Protein AF-A0A2J7YNJ6-F1 (afdb_monomer)

Foldseek 3Di:
DDDPDDPVNVVVCVPVDPLVVQLVVQQVCVLVVPDPVRSCVVVVPPDPVVCCVRHDHDPVSVVVVVCVVDPVNVVVD

Structure (mmCIF, N/CA/C/O backbone):
data_AF-A0A2J7YNJ6-F1
#
_entry.id   AF-A0A2J7YNJ6-F1
#
loop_
_atom_site.group_PDB
_atom_site.id
_atom_site.type_symbol
_atom_site.label_atom_id
_atom_site.label_alt_id
_atom_site.label_comp_id
_atom_site.label_asym_id
_atom_site.label_entity_id
_atom_site.label_seq_id
_atom_site.pdbx_PDB_ins_code
_atom_site.Cartn_x
_atom_site.Cartn_y
_atom_site.Cartn_z
_atom_site.occupancy
_atom_site.B_iso_or_equiv
_atom_site.auth_seq_id
_atom_site.auth_comp_id
_atom_site.auth_asym_id
_atom_site.auth_atom_id
_atom_site.pdbx_PDB_model_num
ATOM 1 N N . MET A 1 1 ? 10.467 10.284 -36.299 1.00 66.38 1 MET A N 1
ATOM 2 C CA . MET A 1 1 ? 9.856 10.466 -34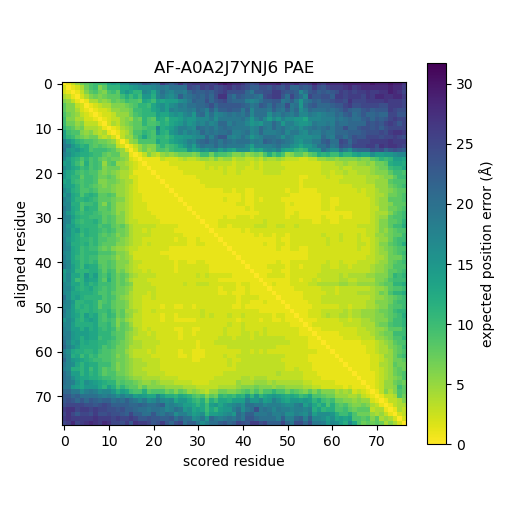.967 1.00 66.38 1 MET A CA 1
ATOM 3 C C . MET A 1 1 ? 10.999 10.702 -34.001 1.00 66.38 1 MET A C 1
ATOM 5 O O . MET A 1 1 ? 11.762 9.774 -33.772 1.00 66.38 1 MET A O 1
ATOM 9 N N . ALA A 1 2 ? 11.220 11.951 -33.588 1.00 64.75 2 ALA A N 1
ATOM 10 C CA . ALA A 1 2 ? 12.276 12.264 -32.626 1.00 64.75 2 ALA A CA 1
ATOM 11 C C . ALA A 1 2 ? 11.904 11.676 -31.249 1.00 64.75 2 ALA A C 1
ATOM 13 O O . ALA A 1 2 ? 10.708 11.610 -30.944 1.00 64.75 2 ALA A O 1
ATOM 14 N N . PRO A 1 3 ? 12.876 11.202 -30.452 1.00 72.75 3 PRO A N 1
ATOM 15 C CA . PRO A 1 3 ? 12.608 10.730 -29.098 1.00 72.75 3 PRO A CA 1
ATOM 16 C C . PRO A 1 3 ? 12.018 11.858 -28.235 1.00 72.75 3 PRO A C 1
ATOM 18 O O . PRO A 1 3 ? 12.370 13.021 -28.403 1.00 72.75 3 PRO A O 1
ATOM 21 N N . LEU A 1 4 ? 11.099 11.498 -27.330 1.00 75.69 4 LEU A N 1
ATOM 22 C CA . LEU A 1 4 ? 10.396 12.434 -26.435 1.00 75.69 4 LEU A CA 1
ATOM 23 C C . LEU A 1 4 ? 11.290 13.014 -25.322 1.00 75.69 4 LEU A C 1
ATOM 25 O O . LEU A 1 4 ? 10.846 13.914 -24.621 1.00 75.69 4 LEU A O 1
ATOM 29 N N . ALA A 1 5 ? 12.507 12.493 -25.157 1.00 73.56 5 ALA A N 1
ATOM 30 C CA . ALA A 1 5 ? 13.490 12.948 -24.181 1.00 73.56 5 ALA A CA 1
ATOM 31 C C . ALA A 1 5 ? 14.894 12.915 -24.804 1.00 73.56 5 ALA A C 1
ATOM 33 O O . ALA A 1 5 ? 15.235 11.956 -25.513 1.00 73.56 5 ALA A O 1
ATOM 34 N N . 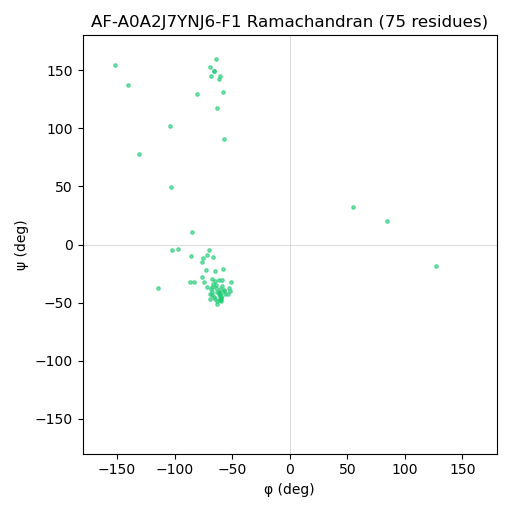SER A 1 6 ? 15.676 13.965 -24.554 1.00 77.50 6 SER A N 1
ATOM 35 C CA . SER A 1 6 ? 17.108 14.044 -24.846 1.00 77.50 6 SER A CA 1
ATOM 36 C C . SER A 1 6 ? 17.884 13.107 -23.908 1.00 77.50 6 SER A C 1
ATOM 38 O O . SER A 1 6 ? 17.422 12.850 -22.798 1.00 77.50 6 SER A O 1
ATOM 40 N N . PRO A 1 7 ? 19.062 12.591 -24.299 1.00 71.50 7 PRO A N 1
ATOM 41 C CA . PRO A 1 7 ? 19.942 11.859 -23.386 1.00 71.50 7 PRO A CA 1
ATOM 42 C C . PRO A 1 7 ? 20.250 12.632 -22.094 1.00 71.50 7 PRO A C 1
ATOM 44 O O . PRO A 1 7 ? 20.245 12.029 -21.026 1.00 71.50 7 PRO A O 1
ATOM 47 N N . ASP A 1 8 ? 20.412 13.956 -22.184 1.00 72.94 8 ASP A N 1
ATOM 48 C CA . ASP A 1 8 ? 20.659 14.829 -21.027 1.00 72.94 8 ASP A CA 1
ATOM 49 C C . ASP A 1 8 ? 19.464 14.850 -20.048 1.00 72.94 8 ASP A C 1
ATOM 51 O O . ASP A 1 8 ? 19.654 14.832 -18.835 1.00 72.94 8 ASP A O 1
ATOM 55 N N . ASP A 1 9 ? 18.223 14.761 -20.557 1.00 70.44 9 ASP A N 1
ATOM 56 C CA . ASP A 1 9 ? 17.012 14.687 -19.719 1.00 70.44 9 ASP A CA 1
ATOM 57 C C . ASP A 1 9 ? 16.966 13.393 -18.886 1.00 70.44 9 ASP A C 1
ATOM 59 O O . ASP A 1 9 ? 16.244 13.319 -17.894 1.00 70.44 9 ASP A O 1
ATOM 63 N N . ILE A 1 10 ? 17.682 12.344 -19.310 1.00 67.88 10 ILE A N 1
ATOM 64 C CA . ILE A 1 10 ? 17.758 11.058 -18.608 1.00 67.88 10 ILE A CA 1
ATOM 65 C C . ILE A 1 10 ? 18.858 11.081 -17.539 1.00 67.88 10 ILE A C 1
ATOM 67 O O . ILE A 1 10 ? 18.684 10.444 -16.500 1.00 67.88 10 ILE A O 1
ATOM 71 N N . GLU A 1 11 ? 19.952 11.815 -17.759 1.00 68.00 11 GLU A N 1
ATOM 72 C CA . GLU A 1 11 ? 21.013 12.027 -16.759 1.00 68.00 11 GLU A CA 1
ATOM 73 C C . GLU A 1 11 ? 20.504 12.878 -15.580 1.00 68.00 11 GLU A C 1
ATOM 75 O O . GLU A 1 11 ? 20.762 12.549 -14.422 1.00 68.00 11 GLU A O 1
ATOM 80 N N . ASP A 1 12 ? 19.642 13.868 -15.836 1.00 65.75 12 ASP A N 1
ATOM 81 C CA . ASP A 1 12 ? 18.966 14.649 -14.783 1.00 65.75 12 ASP A CA 1
ATOM 82 C C . ASP A 1 12 ? 17.961 13.824 -13.937 1.00 65.75 12 ASP A C 1
ATOM 84 O O . ASP A 1 12 ? 17.502 14.269 -12.877 1.00 65.75 12 ASP A O 1
ATOM 88 N N . LEU A 1 13 ? 17.622 12.592 -14.349 1.00 67.62 13 LEU A N 1
ATOM 89 C CA . LEU A 1 13 ? 16.812 11.646 -13.564 1.00 67.62 13 LEU A CA 1
ATOM 90 C C . LEU A 1 13 ? 17.636 10.829 -12.563 1.00 67.62 13 LEU A C 1
ATOM 92 O O . LEU A 1 13 ? 17.094 9.872 -11.994 1.00 67.62 13 LEU A O 1
ATOM 96 N N . ASP A 1 14 ? 18.902 11.168 -12.318 1.00 62.34 14 ASP A N 1
ATOM 97 C CA . ASP A 1 14 ? 19.756 10.513 -11.326 1.00 62.34 14 ASP A CA 1
ATOM 98 C C . ASP A 1 14 ? 19.116 10.562 -9.921 1.00 62.34 14 ASP A C 1
ATOM 100 O O . ASP A 1 14 ? 19.244 11.500 -9.136 1.00 62.34 14 ASP A O 1
ATOM 104 N N . GLY A 1 15 ? 18.334 9.522 -9.607 1.00 62.84 15 GLY A N 1
ATOM 105 C CA . GLY A 1 15 ? 17.530 9.398 -8.385 1.00 62.84 15 GLY A CA 1
ATOM 106 C C . GLY A 1 15 ? 16.039 9.092 -8.599 1.00 62.84 15 GLY A C 1
ATOM 107 O O . GLY A 1 15 ? 15.397 8.579 -7.673 1.00 62.84 15 GLY A O 1
ATOM 108 N N . TRP A 1 16 ? 15.502 9.319 -9.801 1.00 70.56 16 TRP A N 1
ATOM 109 C CA . TRP A 1 16 ? 14.129 9.030 -10.250 1.00 70.56 16 TRP A CA 1
ATOM 110 C C . TRP A 1 16 ? 14.068 7.782 -11.133 1.00 70.56 16 TRP A C 1
ATOM 112 O O . TRP A 1 16 ? 13.474 7.751 -12.209 1.00 70.56 16 TRP A O 1
ATOM 122 N N . THR A 1 17 ? 14.678 6.699 -10.660 1.00 86.69 17 THR A N 1
ATOM 123 C CA . THR A 1 17 ? 14.639 5.426 -11.380 1.00 86.69 17 THR A CA 1
ATOM 124 C C . THR A 1 17 ? 13.213 4.866 -11.426 1.00 86.69 17 THR A C 1
ATOM 126 O O . THR A 1 17 ? 12.434 5.012 -10.477 1.00 86.69 17 THR A O 1
ATOM 129 N N . LEU A 1 18 ? 12.876 4.123 -12.489 1.00 86.56 18 LEU A N 1
ATOM 130 C CA . LEU A 1 18 ? 11.612 3.371 -12.576 1.00 86.56 18 LEU A CA 1
ATOM 131 C C . LEU A 1 18 ? 11.370 2.490 -11.341 1.00 86.56 18 LEU A C 1
ATOM 133 O O . LEU A 1 18 ? 10.228 2.284 -10.929 1.00 86.56 18 LEU A O 1
ATOM 137 N N . HIS A 1 19 ? 12.446 1.984 -10.732 1.00 88.56 19 HIS A N 1
ATOM 138 C CA . HIS A 1 19 ? 12.379 1.226 -9.489 1.00 88.56 19 HIS A CA 1
ATOM 139 C C . HIS A 1 19 ? 11.769 2.050 -8.347 1.00 88.56 19 HIS A C 1
ATOM 141 O O . HIS A 1 19 ? 10.863 1.569 -7.663 1.00 88.56 19 HIS A O 1
ATOM 147 N N . ARG A 1 20 ? 12.215 3.300 -8.175 1.00 89.38 20 ARG A N 1
ATOM 148 C CA . ARG A 1 20 ? 11.710 4.212 -7.145 1.00 89.38 20 ARG A CA 1
ATOM 149 C C . ARG A 1 20 ? 10.265 4.619 -7.407 1.00 89.38 20 ARG A C 1
ATOM 151 O O . ARG A 1 20 ? 9.458 4.557 -6.489 1.00 89.38 20 ARG A O 1
ATOM 158 N N . LEU A 1 21 ? 9.915 4.937 -8.654 1.00 92.25 21 LEU A N 1
ATOM 159 C CA . LEU A 1 21 ? 8.531 5.262 -9.021 1.00 92.25 21 LEU A CA 1
ATOM 160 C C . LEU A 1 21 ? 7.580 4.095 -8.740 1.00 92.25 21 LEU A C 1
ATOM 162 O O . LEU A 1 21 ? 6.521 4.284 -8.145 1.00 92.25 21 LEU A O 1
ATOM 166 N N . ARG A 1 22 ? 7.979 2.870 -9.101 1.00 92.38 22 ARG A N 1
ATOM 167 C CA . ARG A 1 22 ? 7.198 1.664 -8.800 1.00 92.38 22 ARG A CA 1
ATOM 168 C C . ARG A 1 22 ? 7.031 1.455 -7.297 1.00 92.38 22 ARG A C 1
ATOM 170 O O . ARG A 1 22 ? 5.956 1.062 -6.856 1.00 92.38 22 ARG A O 1
ATOM 177 N N . HIS A 1 23 ? 8.086 1.699 -6.525 1.00 94.19 23 HIS A N 1
ATOM 178 C CA . HIS A 1 23 ? 8.051 1.604 -5.069 1.00 94.19 23 HIS A CA 1
ATOM 179 C C . HIS A 1 23 ? 7.078 2.625 -4.462 1.00 94.19 23 HIS A C 1
ATOM 181 O O . HIS A 1 23 ? 6.171 2.247 -3.722 1.00 94.19 23 HIS A O 1
ATOM 187 N N . SER A 1 24 ? 7.202 3.899 -4.838 1.00 94.81 24 SER A N 1
ATOM 188 C CA . SER A 1 24 ? 6.312 4.965 -4.372 1.00 94.81 24 SER A CA 1
ATOM 189 C C . SER A 1 24 ? 4.853 4.695 -4.741 1.00 94.81 24 SER A C 1
ATOM 191 O O . SER A 1 24 ? 3.983 4.788 -3.883 1.00 94.81 24 SER A O 1
ATOM 193 N N . ALA A 1 25 ? 4.582 4.275 -5.980 1.00 95.62 25 ALA A N 1
ATOM 194 C CA . ALA A 1 25 ? 3.225 3.985 -6.438 1.00 95.62 25 ALA A CA 1
ATOM 195 C C . ALA A 1 25 ? 2.573 2.795 -5.713 1.00 95.62 25 ALA A C 1
ATOM 197 O O . ALA A 1 25 ? 1.355 2.767 -5.571 1.00 95.62 25 ALA A O 1
ATOM 198 N N . LEU A 1 26 ? 3.347 1.792 -5.286 1.00 96.81 26 LEU A N 1
ATOM 199 C CA . LEU A 1 26 ? 2.811 0.645 -4.543 1.00 96.81 26 LEU A CA 1
ATOM 200 C C . LEU A 1 26 ? 2.656 0.938 -3.052 1.00 96.81 26 LEU A C 1
ATOM 202 O O . LEU A 1 26 ? 1.730 0.422 -2.429 1.00 96.81 26 LEU A O 1
ATOM 206 N N . THR A 1 27 ? 3.529 1.772 -2.489 1.00 97.38 27 THR A N 1
ATOM 207 C CA . THR A 1 27 ? 3.364 2.267 -1.119 1.00 97.38 27 THR A CA 1
ATOM 208 C C . THR A 1 27 ? 2.134 3.162 -1.006 1.00 97.38 27 THR A C 1
ATOM 210 O O . THR A 1 27 ? 1.322 2.911 -0.126 1.00 97.38 27 THR A O 1
ATOM 213 N N . HIS A 1 28 ? 1.918 4.093 -1.939 1.00 97.00 28 HIS A N 1
ATOM 214 C CA . HIS A 1 28 ? 0.737 4.963 -1.921 1.00 97.00 28 HIS A CA 1
ATOM 215 C C . HIS A 1 28 ? -0.573 4.167 -2.010 1.00 97.00 28 HIS A C 1
ATOM 217 O O . HIS A 1 28 ? -1.455 4.337 -1.176 1.00 97.00 28 HIS A O 1
ATOM 223 N N . ASP A 1 29 ? -0.682 3.217 -2.947 1.00 97.50 29 ASP A N 1
ATOM 224 C CA . ASP A 1 29 ? -1.864 2.348 -3.029 1.00 97.50 29 ASP A CA 1
ATOM 225 C C . ASP A 1 29 ? -2.116 1.584 -1.717 1.00 97.50 29 ASP A C 1
ATOM 227 O O . ASP A 1 29 ? -3.266 1.379 -1.318 1.00 97.50 29 ASP A O 1
ATOM 231 N N . ALA A 1 30 ? -1.050 1.119 -1.055 1.00 97.00 30 ALA A N 1
ATOM 232 C CA . ALA A 1 30 ? -1.161 0.423 0.222 1.00 97.00 30 ALA A CA 1
ATOM 233 C C . ALA A 1 30 ? -1.621 1.364 1.347 1.00 97.00 30 ALA A C 1
ATOM 235 O O . ALA A 1 30 ? -2.431 0.965 2.183 1.00 97.00 30 ALA A O 1
ATOM 236 N N . GLU A 1 31 ? -1.151 2.611 1.350 1.00 97.69 31 GLU A N 1
ATOM 237 C CA . GLU A 1 31 ? -1.584 3.656 2.284 1.00 97.69 31 GLU A CA 1
ATOM 238 C C . GLU A 1 31 ? -3.045 4.063 2.062 1.00 9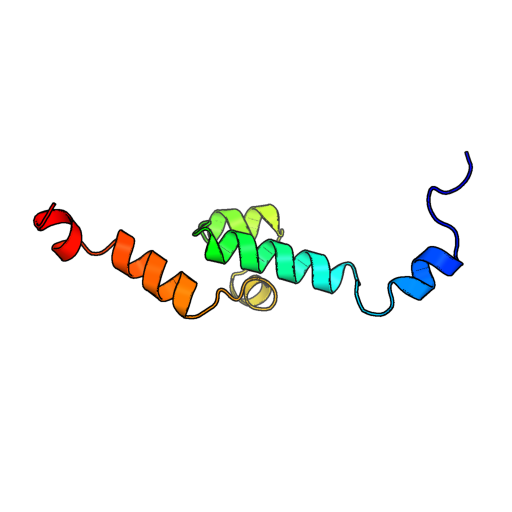7.69 31 GLU A C 1
ATOM 240 O O . GLU A 1 31 ? -3.780 4.273 3.030 1.00 97.69 31 GLU A O 1
ATOM 245 N N . ASP A 1 32 ? -3.515 4.048 0.816 1.00 96.25 32 ASP A N 1
ATOM 246 C CA . ASP A 1 32 ? -4.929 4.231 0.461 1.00 96.25 32 ASP A CA 1
ATOM 247 C C . ASP A 1 32 ? -5.811 3.037 0.876 1.00 96.25 32 ASP A C 1
ATOM 249 O O . ASP A 1 32 ? -7.037 3.076 0.763 1.00 96.25 32 ASP A O 1
ATOM 253 N N . GLY A 1 33 ? -5.209 1.966 1.405 1.00 95.00 33 GLY A N 1
ATOM 254 C CA . GLY A 1 33 ? -5.917 0.787 1.894 1.00 95.00 33 GLY A CA 1
ATOM 255 C C . GLY A 1 33 ? -6.255 -0.227 0.803 1.00 95.00 33 GLY A C 1
ATOM 256 O O . GLY A 1 33 ? -7.140 -1.065 1.010 1.00 95.00 33 GLY A O 1
ATOM 257 N N . THR A 1 34 ? -5.562 -0.184 -0.340 1.00 96.81 34 THR A N 1
ATOM 258 C CA . THR A 1 34 ? -5.695 -1.199 -1.391 1.00 96.81 34 THR A CA 1
ATOM 259 C C . THR A 1 34 ? -5.371 -2.580 -0.829 1.00 96.81 34 THR A C 1
ATOM 261 O O . THR A 1 34 ? -4.354 -2.793 -0.170 1.00 96.81 34 THR A O 1
ATOM 264 N N . SER A 1 35 ? -6.245 -3.549 -1.099 1.00 95.44 35 SER A N 1
ATOM 265 C CA . SER A 1 35 ? -6.078 -4.907 -0.581 1.00 95.44 35 SER A CA 1
ATOM 266 C C . SER A 1 35 ? -4.845 -5.609 -1.164 1.00 95.44 35 SER A C 1
ATOM 268 O O . SER A 1 35 ? -4.477 -5.414 -2.326 1.00 95.44 35 SER A O 1
ATOM 270 N N . THR A 1 36 ? -4.234 -6.503 -0.384 1.00 95.94 36 THR A N 1
ATOM 271 C CA . THR A 1 36 ? -3.067 -7.290 -0.814 1.00 95.94 36 THR A CA 1
ATOM 272 C C . THR A 1 36 ? -3.285 -8.054 -2.132 1.00 95.94 36 THR A C 1
ATOM 274 O O . THR A 1 36 ? -2.390 -8.003 -2.974 1.00 95.94 36 THR A O 1
ATOM 277 N N . PRO A 1 37 ? -4.440 -8.707 -2.395 1.00 97.31 37 PRO A N 1
ATOM 278 C CA . PRO A 1 37 ? -4.688 -9.361 -3.684 1.00 97.31 37 PRO A CA 1
ATOM 279 C C . PRO A 1 37 ? -4.648 -8.393 -4.876 1.00 97.31 37 PRO A C 1
ATOM 281 O O . PRO A 1 37 ? -4.103 -8.730 -5.926 1.00 97.31 37 PRO A O 1
ATOM 284 N N . MET A 1 38 ? -5.174 -7.175 -4.708 1.00 98.06 38 MET A N 1
ATOM 285 C CA . MET A 1 38 ? -5.138 -6.134 -5.742 1.00 98.06 38 MET A CA 1
ATOM 286 C C . MET A 1 38 ? -3.717 -5.620 -5.975 1.00 98.06 38 MET A C 1
ATOM 288 O O . MET A 1 38 ? -3.291 -5.499 -7.124 1.00 98.06 38 MET A O 1
ATOM 292 N N . LEU A 1 39 ? -2.949 -5.407 -4.903 1.00 97.50 39 LEU A N 1
ATOM 293 C CA . LEU A 1 39 ? -1.539 -5.029 -5.005 1.00 97.50 39 LEU A CA 1
ATOM 294 C C . LEU A 1 39 ? -0.715 -6.105 -5.721 1.00 97.50 39 LEU A C 1
ATOM 296 O O . LEU A 1 39 ? 0.088 -5.7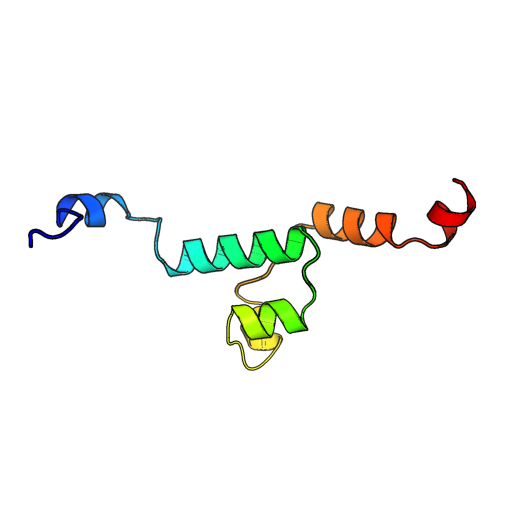71 -6.591 1.00 97.50 39 LEU A O 1
ATOM 300 N N . LEU A 1 40 ? -0.929 -7.391 -5.418 1.00 97.94 40 LEU A N 1
ATOM 301 C CA . LEU A 1 40 ? -0.260 -8.507 -6.100 1.00 97.94 40 LEU A CA 1
ATOM 302 C C . LEU A 1 40 ? -0.583 -8.528 -7.599 1.00 97.94 40 LEU A C 1
ATOM 304 O O . LEU A 1 40 ? 0.336 -8.602 -8.416 1.00 97.94 40 LEU A O 1
ATOM 308 N N . ALA A 1 41 ? -1.861 -8.391 -7.964 1.00 97.44 41 ALA A N 1
ATOM 309 C CA . ALA A 1 41 ? -2.293 -8.371 -9.360 1.00 97.44 41 ALA A CA 1
ATOM 310 C C . ALA A 1 41 ? -1.710 -7.172 -10.130 1.00 97.44 41 ALA A C 1
ATOM 312 O O . ALA A 1 41 ? -1.100 -7.355 -11.185 1.00 97.44 41 ALA A O 1
ATOM 313 N N . ARG A 1 42 ? -1.814 -5.955 -9.573 1.00 95.88 42 ARG A N 1
ATOM 314 C CA . ARG A 1 42 ? -1.284 -4.717 -10.179 1.00 95.88 42 ARG A CA 1
ATOM 315 C C . ARG A 1 42 ? 0.229 -4.782 -10.375 1.00 95.88 42 ARG A C 1
ATOM 317 O O . ARG A 1 42 ? 0.756 -4.382 -11.412 1.00 95.88 42 ARG A O 1
ATOM 324 N N . SER A 1 43 ? 0.939 -5.295 -9.374 1.00 94.81 43 SER A N 1
ATOM 325 C CA . SER A 1 43 ? 2.402 -5.362 -9.370 1.00 94.81 43 SER A CA 1
ATOM 326 C C . SER A 1 43 ? 2.970 -6.605 -10.055 1.00 94.81 43 SER A C 1
ATOM 328 O O . SER A 1 43 ? 4.182 -6.657 -10.272 1.00 94.81 43 SER A O 1
ATOM 330 N N . ARG A 1 44 ? 2.136 -7.590 -10.412 1.00 95.31 44 ARG A N 1
ATOM 331 C CA . ARG A 1 44 ? 2.552 -8.905 -10.931 1.00 95.31 44 ARG A CA 1
ATOM 332 C C . ARG A 1 44 ? 3.529 -9.642 -10.003 1.00 95.31 44 ARG A C 1
ATOM 334 O O . ARG A 1 44 ? 4.397 -10.383 -10.462 1.00 95.31 44 ARG A O 1
ATOM 341 N N . HIS A 1 45 ? 3.399 -9.439 -8.694 1.00 96.62 45 HIS A N 1
ATOM 342 C CA . HIS A 1 45 ? 4.139 -10.204 -7.696 1.00 96.62 45 HIS A CA 1
ATOM 343 C C . HIS A 1 45 ? 3.463 -11.555 -7.459 1.00 96.62 45 HIS A C 1
ATOM 345 O O . HIS A 1 45 ? 2.269 -11.625 -7.189 1.00 96.62 45 HIS A O 1
ATOM 351 N N . ALA A 1 46 ? 4.242 -12.636 -7.522 1.00 96.12 46 ALA A N 1
ATOM 352 C CA . ALA A 1 46 ? 3.740 -13.993 -7.295 1.00 96.12 46 ALA A CA 1
ATOM 353 C C . ALA A 1 46 ? 3.502 -14.308 -5.806 1.00 96.12 46 ALA A C 1
ATOM 355 O O . ALA A 1 46 ? 2.867 -15.302 -5.471 1.00 96.12 46 ALA A O 1
ATOM 356 N N . SER A 1 47 ? 4.043 -13.489 -4.899 1.00 97.06 47 SER A N 1
ATOM 357 C CA . SER A 1 47 ? 3.919 -13.693 -3.456 1.00 97.06 47 SER A CA 1
ATOM 358 C C . SER A 1 47 ? 3.983 -12.382 -2.683 1.00 97.06 47 SER A C 1
ATOM 360 O O . SER A 1 47 ? 4.640 -11.426 -3.109 1.00 97.06 47 SER A O 1
ATOM 362 N N . VAL A 1 48 ? 3.378 -12.382 -1.493 1.00 96.31 48 VAL A N 1
ATOM 363 C CA . VAL A 1 48 ? 3.458 -11.268 -0.534 1.00 96.31 48 VAL A CA 1
ATOM 364 C C . VAL A 1 48 ? 4.914 -10.946 -0.195 1.00 96.31 48 VAL A C 1
ATOM 366 O O . VAL A 1 48 ? 5.315 -9.792 -0.280 1.00 96.31 48 VAL A O 1
ATOM 369 N N . ARG A 1 49 ? 5.744 -11.973 0.024 1.00 96.00 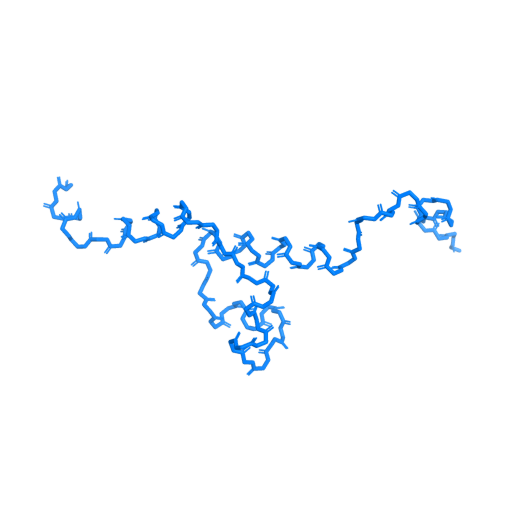49 ARG A N 1
ATOM 370 C CA . ARG A 1 49 ? 7.186 -11.816 0.268 1.00 96.00 49 ARG A CA 1
ATOM 371 C C . ARG A 1 49 ? 7.884 -10.968 -0.802 1.00 96.00 49 ARG A C 1
ATOM 373 O O . ARG A 1 49 ? 8.765 -10.173 -0.495 1.00 96.00 49 ARG A O 1
ATOM 380 N N . SER A 1 50 ? 7.516 -11.136 -2.074 1.00 94.50 50 SER A N 1
ATOM 381 C CA . SER A 1 50 ? 8.092 -10.330 -3.160 1.00 94.50 50 SER A CA 1
ATOM 382 C C . SER A 1 50 ? 7.527 -8.903 -3.227 1.00 94.50 50 SER A C 1
ATOM 384 O O . SER A 1 50 ? 8.243 -7.992 -3.642 1.00 94.50 50 SER A O 1
ATOM 386 N N . LEU A 1 51 ? 6.286 -8.702 -2.768 1.00 95.56 51 LEU A N 1
ATOM 387 C CA . LEU A 1 51 ? 5.603 -7.407 -2.696 1.00 95.56 51 LEU A CA 1
ATOM 388 C C . LEU A 1 51 ? 6.126 -6.518 -1.553 1.00 95.56 51 LEU A C 1
ATOM 390 O O . LEU A 1 51 ? 6.193 -5.303 -1.719 1.00 95.56 51 LEU A O 1
ATOM 394 N N . GLU A 1 52 ? 6.558 -7.097 -0.431 1.00 94.69 52 GLU A N 1
ATOM 395 C CA . GLU A 1 52 ? 7.036 -6.380 0.772 1.00 94.69 52 GLU A CA 1
ATOM 396 C C . GLU A 1 52 ? 8.226 -5.437 0.526 1.00 94.69 52 GLU A C 1
ATOM 398 O O . GLU A 1 52 ? 8.489 -4.521 1.309 1.00 94.69 52 GLU A O 1
ATOM 403 N N . ARG A 1 53 ? 8.978 -5.639 -0.561 1.00 93.69 53 ARG A N 1
ATOM 404 C CA . ARG A 1 53 ? 10.043 -4.711 -0.971 1.00 93.69 53 ARG A CA 1
ATOM 405 C C . ARG A 1 53 ? 9.487 -3.402 -1.544 1.00 93.69 53 ARG A C 1
ATOM 407 O O . ARG A 1 53 ? 10.210 -2.413 -1.563 1.00 93.69 53 ARG A O 1
ATOM 414 N N . TYR A 1 54 ? 8.243 -3.399 -2.015 1.00 94.19 54 TYR A N 1
ATOM 415 C CA . TYR A 1 54 ? 7.646 -2.306 -2.781 1.00 94.19 54 TYR A CA 1
ATOM 416 C C .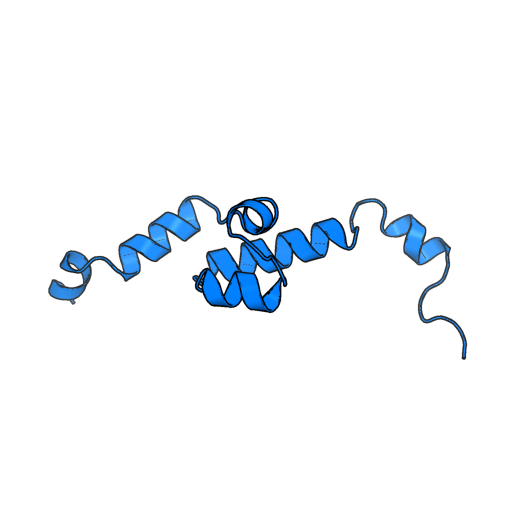 TYR A 1 54 ? 6.483 -1.605 -2.077 1.00 94.19 54 TYR A C 1
ATOM 418 O O . TYR A 1 54 ? 6.367 -0.393 -2.204 1.00 94.19 54 TYR A O 1
ATOM 426 N N . ALA A 1 55 ? 5.638 -2.339 -1.352 1.00 95.12 55 ALA A N 1
ATOM 427 C CA . ALA A 1 55 ? 4.513 -1.770 -0.613 1.00 95.12 55 ALA A CA 1
ATOM 428 C C . ALA A 1 55 ? 4.839 -1.730 0.884 1.00 95.12 55 ALA A C 1
ATOM 430 O O . ALA A 1 55 ? 4.794 -2.763 1.558 1.00 95.12 55 ALA A O 1
ATOM 431 N N . ARG A 1 56 ? 5.201 -0.548 1.394 1.00 94.38 56 ARG A N 1
ATOM 432 C CA . ARG A 1 56 ? 5.539 -0.331 2.810 1.00 94.38 56 ARG A CA 1
ATOM 433 C C . ARG A 1 56 ? 4.789 0.885 3.355 1.00 94.38 56 ARG A C 1
ATOM 435 O O . ARG A 1 56 ? 5.387 1.954 3.449 1.00 94.38 56 ARG A O 1
ATOM 442 N N . PRO A 1 57 ? 3.492 0.742 3.678 1.00 95.19 57 PRO A N 1
ATOM 443 C CA . PRO A 1 57 ? 2.714 1.856 4.205 1.00 95.19 57 PRO A CA 1
ATOM 444 C C . PRO A 1 57 ? 3.298 2.354 5.532 1.00 95.19 57 PRO A C 1
ATOM 446 O O . PRO A 1 57 ? 3.756 1.554 6.356 1.00 95.19 57 PRO A O 1
ATOM 449 N N . GLY A 1 58 ? 3.264 3.670 5.741 1.00 95.44 58 GLY A N 1
ATOM 450 C CA . GLY A 1 58 ? 3.676 4.285 6.999 1.00 95.44 58 GLY A CA 1
ATOM 451 C C . GLY A 1 58 ? 2.796 3.881 8.187 1.00 95.44 58 GLY A C 1
ATOM 452 O O . GLY A 1 58 ? 1.646 3.459 8.035 1.00 95.44 58 GLY A O 1
ATOM 453 N N . VAL A 1 59 ? 3.333 4.048 9.399 1.00 96.25 59 VAL A N 1
ATOM 454 C CA . VAL A 1 59 ? 2.633 3.713 10.653 1.00 96.25 59 VAL A CA 1
ATOM 455 C C . VAL A 1 59 ? 1.318 4.480 10.822 1.00 96.25 59 VAL A C 1
ATOM 457 O O . VAL A 1 59 ? 0.337 3.898 11.280 1.00 96.25 59 VAL A O 1
ATOM 460 N N . ASP A 1 60 ? 1.260 5.737 10.380 1.00 96.62 60 ASP A N 1
ATOM 461 C CA . ASP A 1 60 ? 0.051 6.565 10.455 1.00 96.62 60 ASP A CA 1
ATOM 462 C C . ASP A 1 60 ? -1.057 6.045 9.535 1.00 96.62 60 ASP A C 1
ATOM 464 O O . ASP A 1 60 ? -2.224 5.970 9.923 1.00 96.62 60 ASP A O 1
ATOM 468 N N . SER A 1 61 ? -0.689 5.608 8.329 1.00 96.1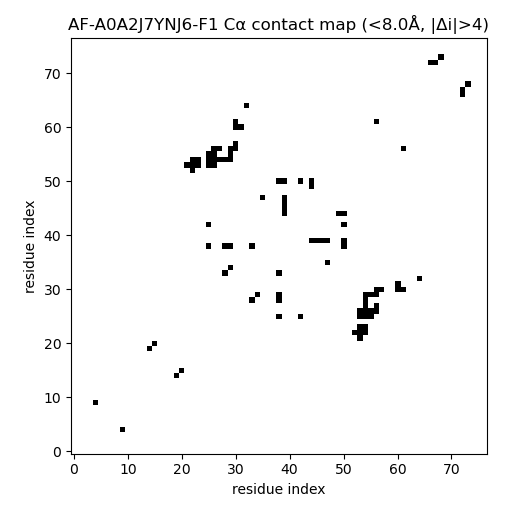9 61 SER A N 1
ATOM 469 C CA . SER A 1 61 ? -1.615 5.000 7.370 1.00 96.19 61 SER A CA 1
ATOM 470 C C . SER A 1 61 ? -2.199 3.697 7.913 1.00 96.19 61 SER A C 1
ATOM 472 O O . SER A 1 61 ? -3.404 3.463 7.801 1.00 96.19 61 SER A O 1
ATOM 474 N N . VAL A 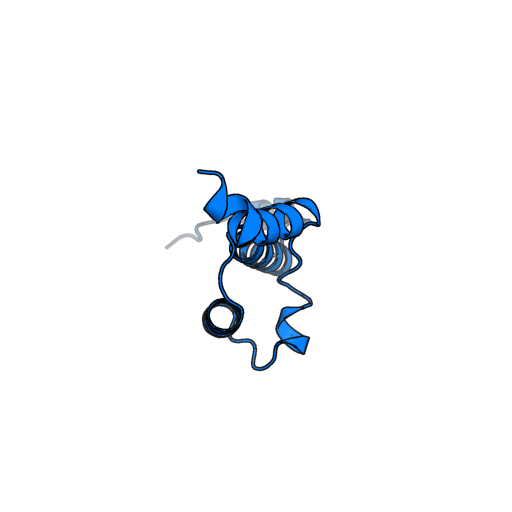1 62 ? -1.377 2.877 8.577 1.00 95.19 62 VAL A N 1
ATOM 475 C CA . VAL A 1 62 ? -1.842 1.661 9.264 1.00 95.19 62 VAL A CA 1
ATOM 476 C C . VAL A 1 62 ? -2.777 2.011 10.423 1.00 95.19 62 VAL A C 1
ATOM 478 O O . VAL A 1 62 ? -3.857 1.426 10.533 1.00 95.19 62 VAL A O 1
ATOM 481 N N . ALA A 1 63 ? -2.411 2.981 11.263 1.00 94.88 63 ALA A N 1
ATOM 482 C CA . ALA A 1 63 ? -3.235 3.411 12.392 1.00 94.88 63 ALA A CA 1
ATOM 483 C C . ALA A 1 63 ? -4.610 3.920 11.932 1.00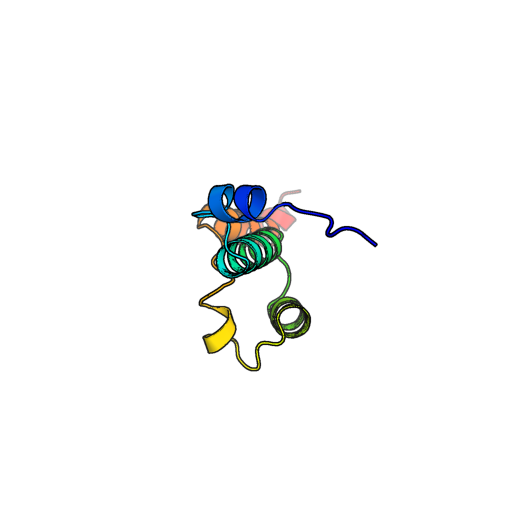 94.88 63 ALA A C 1
ATOM 485 O O . ALA A 1 63 ? -5.638 3.497 12.468 1.00 94.88 63 ALA A O 1
ATOM 486 N N . ARG A 1 64 ? -4.646 4.753 10.884 1.00 94.25 64 ARG A N 1
ATOM 487 C CA . ARG A 1 64 ? -5.887 5.223 10.254 1.00 94.25 64 ARG A CA 1
ATOM 488 C C . ARG A 1 64 ? -6.721 4.059 9.718 1.00 94.25 64 ARG A C 1
ATOM 490 O O . ARG A 1 64 ? -7.909 3.975 10.025 1.00 94.25 64 ARG A O 1
ATOM 497 N N . HIS A 1 65 ? -6.102 3.137 8.980 1.00 93.12 65 HIS A N 1
ATOM 498 C CA . HIS A 1 65 ? -6.788 1.972 8.416 1.00 93.12 65 HIS A CA 1
ATOM 499 C C . HIS A 1 65 ? -7.470 1.112 9.492 1.00 93.12 65 HIS A C 1
ATOM 501 O O . HIS A 1 65 ? -8.590 0.631 9.283 1.00 93.12 65 HIS A O 1
ATOM 507 N N . VAL A 1 66 ? -6.804 0.927 10.639 1.00 93.25 66 VAL A N 1
ATOM 508 C CA . VAL A 1 66 ? -7.337 0.198 11.800 1.00 93.25 66 VAL A CA 1
ATOM 509 C C . VAL A 1 66 ? -8.469 0.979 12.465 1.00 93.25 66 VAL A C 1
ATOM 511 O O . VAL A 1 66 ? -9.527 0.403 12.713 1.00 93.25 66 VAL A O 1
ATOM 514 N N . ALA A 1 67 ? -8.291 2.281 12.703 1.00 92.56 67 ALA A N 1
ATOM 515 C CA . ALA A 1 67 ? -9.296 3.128 13.347 1.00 92.56 67 ALA A CA 1
ATOM 516 C C . ALA A 1 67 ? -10.612 3.191 12.551 1.00 92.56 67 ALA A C 1
ATOM 518 O O . ALA A 1 67 ? -11.690 3.061 13.127 1.00 92.56 67 ALA A O 1
ATOM 519 N N . GLU A 1 68 ? -10.542 3.307 11.221 1.00 90.31 68 GLU A N 1
ATOM 520 C CA . GLU A 1 68 ? -11.715 3.252 10.330 1.00 90.31 68 GLU A CA 1
ATOM 521 C C . GLU A 1 68 ? -12.488 1.926 10.453 1.00 90.31 68 GLU A C 1
ATOM 523 O O . GLU A 1 68 ? -13.707 1.867 10.269 1.00 90.31 68 GLU A O 1
ATOM 528 N N . ARG A 1 69 ? -11.777 0.839 10.767 1.00 88.44 69 ARG A N 1
ATOM 529 C CA . ARG A 1 69 ? -12.332 -0.515 10.854 1.00 88.44 69 ARG A CA 1
ATOM 530 C C . ARG A 1 69 ? -12.696 -0.924 12.272 1.00 88.44 69 ARG A C 1
ATOM 532 O O . ARG A 1 69 ? -13.322 -1.975 12.412 1.00 88.44 69 ARG A O 1
ATOM 539 N N . ASP A 1 70 ? -12.421 -0.107 13.282 1.00 88.06 70 ASP A N 1
ATOM 540 C CA . ASP A 1 70 ? -12.763 -0.414 14.666 1.00 88.06 70 ASP A CA 1
ATOM 541 C C . ASP A 1 70 ? -14.297 -0.531 14.850 1.00 88.06 70 ASP A C 1
ATOM 543 O O . ASP A 1 70 ? -15.042 0.437 14.638 1.00 88.06 70 ASP A O 1
ATOM 547 N N . PRO A 1 71 ? -14.816 -1.711 15.243 1.00 77.50 71 PRO A N 1
ATOM 548 C CA . PRO A 1 71 ? -16.233 -1.893 15.539 1.00 77.50 71 PRO A CA 1
ATOM 549 C C . PRO A 1 71 ? -16.719 -1.022 16.705 1.00 77.50 71 PRO A C 1
ATOM 551 O O . PRO A 1 71 ? -17.888 -0.630 16.724 1.00 77.50 71 PRO A O 1
ATOM 554 N N . ALA A 1 72 ? -15.854 -0.720 17.679 1.00 78.56 72 ALA A N 1
ATOM 555 C CA . ALA A 1 72 ? -16.204 0.103 18.832 1.00 78.56 72 ALA A CA 1
ATOM 556 C C . ALA A 1 72 ? -16.371 1.580 18.444 1.00 78.56 72 ALA A C 1
ATOM 558 O O . ALA A 1 72 ? -17.294 2.233 18.934 1.00 78.56 72 ALA A O 1
ATOM 559 N N . ALA A 1 73 ? -15.555 2.080 17.512 1.00 67.06 73 ALA A N 1
ATOM 560 C CA . ALA A 1 73 ? -15.722 3.406 16.921 1.00 67.06 73 ALA A CA 1
ATOM 561 C C . ALA A 1 73 ? -17.033 3.528 16.120 1.00 67.06 73 ALA A C 1
ATOM 563 O O . ALA A 1 73 ? -17.709 4.554 16.195 1.00 67.06 73 ALA A O 1
ATOM 564 N N . ARG A 1 74 ? -17.447 2.465 15.411 1.00 62.34 74 ARG A N 1
ATOM 565 C CA . ARG A 1 74 ? -18.714 2.441 14.652 1.00 62.34 74 ARG A CA 1
ATOM 566 C C . ARG A 1 74 ? -19.969 2.469 15.522 1.00 62.34 74 ARG A C 1
ATOM 568 O O . ARG A 1 74 ? -20.974 3.001 15.082 1.00 62.34 74 ARG A O 1
ATOM 575 N N . ARG A 1 75 ? -19.923 1.928 16.742 1.00 66.00 75 ARG A N 1
ATOM 576 C CA . ARG A 1 75 ? -21.070 1.926 17.675 1.00 66.00 75 ARG A CA 1
ATOM 577 C C . ARG A 1 75 ? -21.343 3.285 18.334 1.00 66.00 75 ARG A C 1
ATOM 579 O O . ARG A 1 75 ? -22.358 3.420 19.006 1.00 66.00 75 ARG A O 1
ATOM 586 N N . ARG A 1 76 ? -20.424 4.250 18.210 1.00 62.44 76 ARG A N 1
ATOM 587 C CA . ARG A 1 76 ? -20.511 5.579 18.846 1.00 62.44 76 ARG A CA 1
ATOM 588 C C . ARG A 1 76 ? -20.937 6.704 17.892 1.00 62.44 76 ARG A C 1
ATOM 590 O O . ARG A 1 76 ? -21.072 7.833 18.353 1.00 62.44 76 ARG A O 1
ATOM 597 N N . ARG A 1 77 ? -21.083 6.416 16.597 1.00 58.31 77 ARG A N 1
ATOM 598 C CA . ARG A 1 77 ? -21.646 7.328 15.589 1.00 58.31 77 ARG A CA 1
ATOM 599 C C . ARG A 1 77 ? -23.122 7.022 15.396 1.00 58.31 77 ARG A C 1
ATOM 601 O O . ARG A 1 77 ? -23.858 7.992 15.135 1.00 58.31 77 ARG A O 1
#

pLDDT: mean 86.94, std 12.43, range [58.31, 98.06]

Solvent-accessible surface area (backbone atoms only — not comparable to full-atom values): 4679 Å² total; per-residue (Å²): 132,82,75,98,62,57,75,66,65,57,60,76,37,78,82,67,42,71,68,51,54,53,26,52,57,36,17,49,42,40,42,76,60,54,51,67,73,56,52,30,64,77,68,69,38,94,41,70,81,67,38,58,82,32,41,65,51,52,71,66,40,51,52,51,58,50,56,78,64,35,69,72,63,62,76,75,113

InterPro domains:
  IPR011010 DNA breaking-rejoining enzyme, catalytic core [SSF56349] (13-67)
  IPR013762 Integrase-like, catalytic domain superfamily [G3DSA:1.10.443.10] (2-57)

Radius of gyration: 17.91 Å; Cα contacts (8 Å, |Δi|>4): 49; chains: 1; bounding box: 43×29×54 Å

Organism: Streptomyces malaysiensis (NCBI:txid92644)

Sequence (77 aa):
MAPLASPDDIEDLDGWTLHRLRHSALTHDAEDGTSTPMLLARSRHASVRSLERYARPGVDSVARHVAERDPAARRRR

Mean predicted aligned error: 8.06 Å

Nearest PDB structures (foldseek):
  5hxy-assembly4_D  TM=7.532E-01  e=6.134E-01  Thermoplasma acidophilum DSM 1728
  5hxy-assembly6_F  TM=7.523E-01  e=2.119E+00  Thermoplasma acidophilum DSM 1728

Secondary structure (DSSP, 8-state):
---SS-HHHHHTTTT--HHHHHHHHHHHHHHTT--HHHHHHHHT-SSHHHHTTT----HHHHHHHHHHH-HHHHTT-